Protein AF-A0A9N9MZ08-F1 (afdb_monomer_lite)

Secondary structure (DSSP, 8-state):
--SGGGTEEEETTEEEEP---S-SS-HHHHTT------SSS--TT-HHHHTTPPBPGGG-SSS--TTBPP-

pLDDT: mean 74.26, std 13.06, range [51.5, 95.56]

Radius of gyration: 18.52 Å; chains: 1; bounding box: 37×24×47 Å

Structure (mmCIF, N/CA/C/O backbone):
data_AF-A0A9N9MZ08-F1
#
_entry.id   AF-A0A9N9MZ08-F1
#
loop_
_atom_site.group_PDB
_atom_site.id
_atom_site.type_symbol
_atom_site.label_atom_id
_atom_site.label_alt_id
_atom_site.label_comp_id
_atom_site.label_asym_id
_atom_site.label_entity_id
_atom_site.label_seq_id
_atom_site.pdbx_PDB_ins_code
_atom_site.Cartn_x
_atom_site.Cartn_y
_atom_site.Cartn_z
_atom_site.occupancy
_atom_site.B_iso_or_equiv
_atom_site.auth_seq_id
_atom_site.auth_comp_id
_atom_site.auth_asym_id
_atom_site.auth_atom_id
_atom_site.pdbx_PDB_model_num
ATOM 1 N N . MET A 1 1 ? -15.123 -10.268 10.284 1.00 65.31 1 MET A N 1
ATOM 2 C CA . MET A 1 1 ? -13.964 -9.653 10.956 1.00 65.31 1 MET A CA 1
ATOM 3 C C . MET A 1 1 ? -14.511 -8.618 11.914 1.00 65.31 1 MET A C 1
ATOM 5 O O . MET A 1 1 ? -15.419 -7.895 11.520 1.00 65.31 1 MET A O 1
ATOM 9 N N . ASP A 1 2 ? -14.065 -8.636 13.164 1.00 86.38 2 ASP A N 1
ATOM 10 C CA . ASP A 1 2 ? -14.472 -7.664 14.184 1.00 86.38 2 ASP A CA 1
ATOM 11 C C . ASP A 1 2 ? -13.633 -6.378 14.085 1.00 86.38 2 ASP A C 1
ATOM 13 O O . ASP A 1 2 ? -12.604 -6.341 13.409 1.00 86.38 2 ASP A O 1
ATOM 17 N N . SER A 1 3 ? -14.085 -5.297 14.722 1.00 86.38 3 SER A N 1
ATOM 18 C CA . SER A 1 3 ? -13.379 -4.011 14.690 1.00 86.38 3 SER A CA 1
ATOM 19 C C . SER A 1 3 ? -12.000 -4.079 15.355 1.00 86.38 3 SER A C 1
ATOM 21 O O . SER A 1 3 ? -11.078 -3.383 14.925 1.00 86.38 3 SER A O 1
ATOM 23 N N . GLU A 1 4 ? -11.832 -4.940 16.363 1.00 89.69 4 GLU A N 1
ATOM 24 C CA . GLU A 1 4 ? -10.573 -5.074 17.100 1.00 89.69 4 GLU A CA 1
ATOM 25 C C . GLU A 1 4 ? -9.460 -5.643 16.220 1.00 89.69 4 GLU A C 1
ATOM 27 O O . GLU A 1 4 ? -8.325 -5.170 16.291 1.00 89.69 4 GLU A O 1
ATOM 32 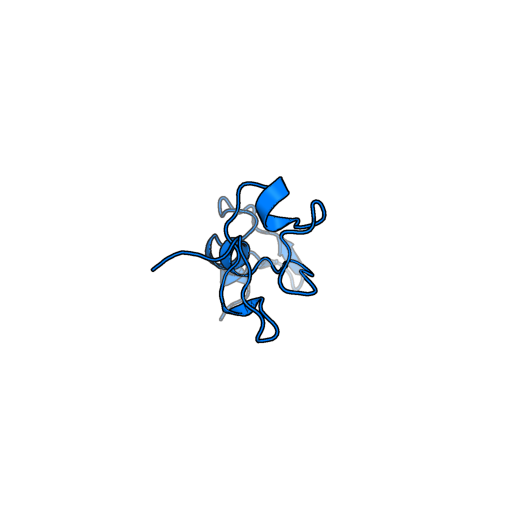N N . SER A 1 5 ? -9.791 -6.559 15.306 1.00 87.25 5 SER A N 1
ATOM 33 C CA . SER A 1 5 ? -8.859 -7.093 14.305 1.00 87.25 5 SER A CA 1
ATOM 34 C C . SER A 1 5 ? -8.303 -6.031 13.342 1.00 87.25 5 SER A C 1
AT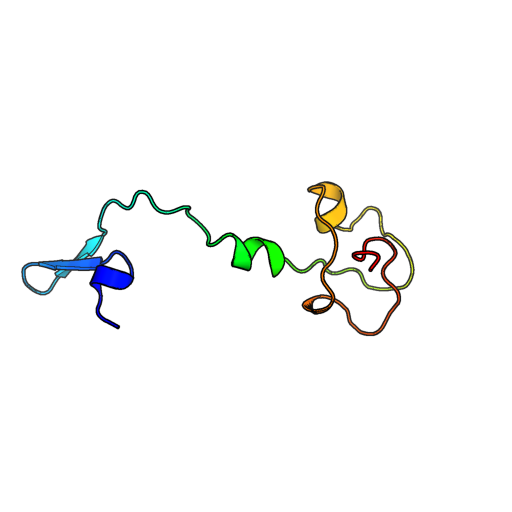OM 36 O O . SER A 1 5 ? -7.267 -6.251 12.716 1.00 87.25 5 SER A O 1
ATOM 38 N N . TYR A 1 6 ? -8.940 -4.857 13.268 1.00 86.25 6 TYR A N 1
ATOM 39 C CA . TYR A 1 6 ? -8.487 -3.694 12.500 1.00 86.25 6 TYR A CA 1
ATOM 40 C C . TYR A 1 6 ? -7.909 -2.572 13.375 1.00 86.25 6 TYR A C 1
ATOM 42 O O . TYR A 1 6 ? -7.677 -1.469 12.880 1.00 86.25 6 TYR A O 1
ATOM 50 N N . GLY A 1 7 ? -7.678 -2.830 14.665 1.00 90.56 7 GLY A N 1
ATOM 51 C CA . GLY A 1 7 ? -7.115 -1.852 15.595 1.00 90.56 7 GLY A CA 1
ATOM 52 C C . GLY A 1 7 ? -8.126 -0.865 16.172 1.00 90.56 7 GLY A C 1
ATOM 53 O O . GLY A 1 7 ? -7.725 0.204 16.628 1.00 90.56 7 GLY A O 1
ATOM 54 N N . TRP A 1 8 ? -9.417 -1.205 16.181 1.00 93.56 8 TRP A N 1
ATOM 55 C CA . TRP A 1 8 ? -10.475 -0.359 16.736 1.00 93.56 8 TRP A CA 1
ATOM 56 C C . TRP A 1 8 ? -11.233 -1.063 17.858 1.00 93.56 8 TRP A C 1
ATOM 58 O O . TRP A 1 8 ? -11.824 -2.125 17.655 1.00 93.56 8 TRP A O 1
ATOM 68 N N . ARG A 1 9 ? -11.285 -0.439 19.037 1.00 94.31 9 ARG A N 1
ATOM 69 C CA . ARG A 1 9 ? -12.103 -0.910 20.161 1.00 94.31 9 ARG A CA 1
ATOM 70 C C . ARG A 1 9 ? -13.383 -0.090 20.246 1.00 94.31 9 ARG A C 1
ATOM 72 O O . ARG A 1 9 ? -13.314 1.135 20.249 1.00 94.31 9 ARG A O 1
ATOM 79 N N . LEU A 1 10 ? -14.526 -0.763 20.369 1.00 94.56 10 LEU A N 1
ATOM 80 C CA . LEU A 1 10 ? -15.794 -0.104 20.673 1.00 94.56 10 LEU A CA 1
ATOM 81 C C . LEU A 1 10 ? -15.880 0.158 22.184 1.00 94.56 10 LEU A C 1
ATOM 83 O O . LEU A 1 10 ? -15.810 -0.775 22.986 1.00 94.56 10 LEU A O 1
ATOM 87 N N . HIS A 1 11 ? -16.016 1.418 22.580 1.00 93.56 11 HIS A N 1
ATOM 88 C CA . HIS A 1 11 ? -16.198 1.831 23.966 1.00 93.56 11 HIS A CA 1
ATOM 89 C C . HIS A 1 11 ? -17.302 2.882 24.025 1.00 93.56 11 HIS A C 1
ATOM 91 O O . HIS A 1 11 ? -17.162 3.934 23.420 1.00 93.56 11 HIS A O 1
ATOM 97 N N . GLN A 1 12 ? -18.391 2.595 24.745 1.00 93.06 12 GLN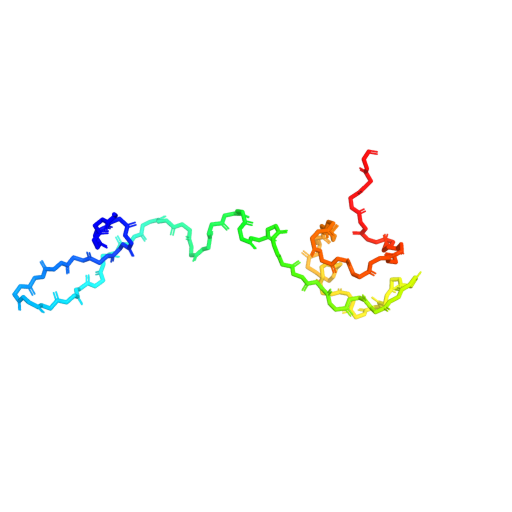 A N 1
ATOM 98 C CA . GLN A 1 12 ? -19.524 3.523 24.890 1.00 93.06 12 GLN A CA 1
ATOM 99 C C . GLN A 1 12 ? -20.054 4.043 23.538 1.00 93.06 12 GLN A C 1
ATOM 101 O O . GLN A 1 12 ? -20.244 5.238 23.364 1.00 93.06 12 GLN A O 1
ATOM 106 N N . ASP A 1 13 ? -20.250 3.136 22.576 1.00 93.25 13 ASP A N 1
ATOM 107 C CA . ASP A 1 13 ? -20.675 3.439 21.198 1.00 93.25 13 ASP A CA 1
ATOM 108 C C . ASP A 1 13 ? -19.696 4.291 20.365 1.00 93.25 13 ASP A C 1
ATOM 110 O O . ASP A 1 13 ? -20.001 4.660 19.230 1.00 93.25 13 ASP A O 1
ATOM 114 N N . GLU A 1 14 ? -18.482 4.531 20.863 1.00 95.12 14 GLU A N 1
ATOM 115 C CA . GLU A 1 14 ? -17.410 5.210 20.137 1.00 95.12 14 GLU A CA 1
ATOM 116 C C . GLU A 1 14 ? -16.281 4.246 19.754 1.00 95.12 14 GLU A C 1
ATOM 118 O O . GLU A 1 14 ? -15.921 3.332 20.501 1.00 95.12 14 GLU A O 1
ATOM 123 N N . TYR A 1 15 ? -15.685 4.457 18.578 1.00 95.56 15 TYR A N 1
ATOM 124 C CA . TYR A 1 15 ? -14.507 3.710 18.142 1.00 95.56 15 TYR A CA 1
ATOM 125 C C . TYR A 1 15 ? -13.230 4.417 18.588 1.00 95.56 15 TYR A C 1
ATOM 127 O O . TYR A 1 15 ? -12.896 5.497 18.100 1.00 95.56 15 TYR A O 1
ATOM 135 N N . ILE A 1 16 ? -12.486 3.769 19.480 1.00 95.50 16 ILE A N 1
ATOM 136 C CA . ILE A 1 16 ? -11.210 4.262 19.997 1.00 95.50 16 ILE A CA 1
ATOM 137 C C . ILE A 1 16 ? -10.071 3.489 19.319 1.00 95.50 16 ILE A C 1
ATOM 139 O O . ILE A 1 16 ? -10.122 2.251 19.268 1.00 95.50 16 ILE A O 1
ATOM 143 N N . PRO A 1 17 ? -9.032 4.173 18.802 1.00 93.44 17 PRO A N 1
ATOM 144 C CA . PRO A 1 17 ? -7.884 3.496 18.220 1.00 93.44 17 PRO A CA 1
ATOM 145 C C . PRO A 1 17 ? -7.129 2.709 19.295 1.00 93.44 17 PRO A C 1
ATOM 147 O O . PRO A 1 17 ? -6.827 3.214 20.379 1.00 93.44 17 PRO A O 1
ATOM 150 N N . ILE A 1 18 ? -6.798 1.460 18.984 1.00 92.50 18 ILE A N 1
ATOM 151 C CA . ILE A 1 18 ? -5.937 0.619 19.810 1.00 92.50 18 ILE A CA 1
ATOM 152 C C . ILE A 1 18 ? -4.491 0.957 19.452 1.00 92.50 18 ILE A C 1
ATOM 154 O O . ILE A 1 18 ? -4.119 0.955 18.279 1.00 92.50 18 ILE A O 1
ATOM 158 N N . LEU A 1 19 ? -3.654 1.224 20.458 1.00 90.12 19 LEU A N 1
ATOM 159 C CA . LEU A 1 19 ? -2.214 1.330 20.239 1.00 90.12 19 LEU A CA 1
ATOM 160 C C . LEU A 1 19 ? -1.694 -0.032 19.769 1.00 90.12 19 LEU A C 1
ATOM 162 O O . LEU A 1 19 ? -1.634 -0.982 20.550 1.00 90.12 19 LEU A O 1
ATOM 166 N N . MET A 1 20 ? -1.344 -0.124 18.490 1.00 83.38 20 MET A N 1
ATOM 167 C CA . MET A 1 20 ? -0.867 -1.358 17.878 1.00 83.38 20 MET A CA 1
ATOM 168 C C . MET A 1 20 ? 0.652 -1.338 17.737 1.00 83.38 20 MET A C 1
ATOM 170 O O . MET A 1 20 ? 1.249 -0.308 17.438 1.00 83.38 20 MET A O 1
ATOM 174 N N . THR A 1 21 ? 1.272 -2.500 17.932 1.00 86.25 21 THR A N 1
ATOM 175 C CA . THR A 1 21 ? 2.700 -2.735 17.661 1.00 86.25 21 THR A CA 1
ATOM 176 C C . THR A 1 21 ? 2.941 -3.291 16.259 1.00 86.25 21 THR A C 1
ATOM 178 O O . THR A 1 21 ? 4.077 -3.596 15.903 1.00 86.25 21 THR A O 1
ATOM 181 N N . PHE A 1 22 ? 1.878 -3.461 15.468 1.00 78.12 22 PHE A N 1
ATOM 182 C CA . PHE A 1 22 ? 1.999 -3.894 14.087 1.00 78.12 22 PHE A CA 1
ATOM 183 C C . PHE A 1 22 ? 2.689 -2.826 13.248 1.00 78.12 22 PHE A C 1
ATOM 185 O O . PHE A 1 22 ? 2.553 -1.627 13.487 1.00 78.12 22 PHE A O 1
ATOM 192 N N . GLU A 1 23 ? 3.406 -3.292 12.231 1.00 79.56 23 GLU A N 1
ATOM 193 C CA . GLU A 1 23 ? 3.991 -2.415 11.229 1.00 79.56 23 GLU A CA 1
ATOM 194 C C . GLU A 1 23 ? 2.901 -1.526 10.599 1.00 79.56 23 GLU A C 1
ATOM 196 O O . GLU A 1 23 ? 1.813 -2.031 10.299 1.00 79.56 23 GLU A O 1
ATOM 201 N N . PRO A 1 24 ? 3.178 -0.231 10.339 1.00 78.62 24 PRO A N 1
ATOM 202 C CA . PRO A 1 24 ? 2.214 0.698 9.738 1.00 78.62 24 PRO A CA 1
ATOM 203 C C . PRO A 1 24 ? 1.640 0.210 8.406 1.00 78.62 24 PRO A C 1
ATOM 205 O O . PRO A 1 24 ? 0.559 0.624 7.992 1.00 78.62 24 PRO A O 1
ATOM 208 N N . VAL A 1 25 ? 2.385 -0.654 7.715 1.00 79.56 25 VAL A N 1
ATOM 209 C CA . VAL A 1 25 ? 1.972 -1.268 6.466 1.00 79.56 25 VAL A CA 1
ATOM 210 C C . VAL A 1 25 ? 2.355 -2.753 6.478 1.00 79.56 25 VAL A C 1
ATOM 212 O O . VAL A 1 25 ? 3.486 -3.092 6.840 1.00 79.56 25 VAL A O 1
ATOM 215 N N . PRO A 1 26 ? 1.458 -3.671 6.071 1.00 79.25 26 PRO A N 1
ATOM 216 C CA . PRO A 1 26 ? 1.843 -5.057 5.845 1.00 79.25 26 PRO A CA 1
ATOM 217 C C . PRO A 1 26 ? 2.988 -5.131 4.830 1.00 79.25 26 PRO A C 1
ATOM 219 O O . PRO A 1 26 ? 2.942 -4.462 3.799 1.00 79.25 26 PRO A O 1
ATOM 222 N N . LYS A 1 27 ? 3.986 -5.991 5.064 1.00 73.81 27 LYS A N 1
ATOM 223 C CA . LYS A 1 27 ? 5.114 -6.183 4.126 1.00 73.81 27 LYS A CA 1
ATOM 224 C C . LYS A 1 27 ? 4.646 -6.559 2.711 1.00 73.81 27 LYS A C 1
ATOM 226 O O . LYS A 1 27 ? 5.210 -6.107 1.726 1.00 73.81 27 LYS A O 1
ATOM 231 N N . ALA A 1 28 ? 3.537 -7.287 2.597 1.00 71.12 28 ALA A N 1
ATOM 232 C CA . ALA A 1 28 ? 2.933 -7.590 1.300 1.00 71.12 28 ALA A CA 1
ATOM 233 C C . ALA A 1 28 ? 2.489 -6.328 0.528 1.00 71.12 28 ALA A C 1
ATOM 235 O O . ALA A 1 28 ? 2.500 -6.322 -0.697 1.00 71.12 28 ALA A O 1
ATOM 236 N N . CYS A 1 29 ? 2.129 -5.235 1.210 1.00 68.44 29 CYS A N 1
ATOM 237 C CA . CYS A 1 29 ? 1.773 -3.976 0.553 1.00 68.44 29 CYS A CA 1
ATOM 238 C C . CYS A 1 29 ? 2.994 -3.261 -0.036 1.00 68.44 29 CYS A C 1
ATOM 240 O O . CYS A 1 29 ? 2.855 -2.592 -1.059 1.00 68.44 29 CYS A O 1
ATOM 242 N N . THR A 1 30 ? 4.190 -3.415 0.552 1.00 65.38 30 THR A N 1
ATOM 243 C CA . THR A 1 30 ? 5.419 -2.883 -0.065 1.00 65.38 30 THR A CA 1
ATOM 244 C C . THR A 1 30 ? 5.745 -3.583 -1.385 1.00 65.38 30 THR A C 1
ATOM 246 O O . THR A 1 30 ? 6.261 -2.940 -2.297 1.00 65.38 30 THR A O 1
ATOM 249 N N . ASP A 1 31 ? 5.341 -4.846 -1.542 1.00 62.41 31 ASP A N 1
ATOM 250 C CA . ASP A 1 31 ? 5.524 -5.612 -2.785 1.00 62.41 31 ASP A CA 1
ATOM 251 C C . ASP A 1 31 ? 4.558 -5.180 -3.909 1.00 62.41 31 ASP A C 1
ATOM 253 O O . ASP A 1 31 ? 4.783 -5.470 -5.090 1.00 62.41 31 ASP A O 1
ATOM 257 N N . ILE A 1 32 ? 3.491 -4.453 -3.553 1.00 63.69 32 ILE A N 1
ATOM 258 C CA . ILE A 1 32 ? 2.467 -3.930 -4.474 1.00 63.69 32 ILE A CA 1
ATOM 259 C C . ILE A 1 32 ? 2.806 -2.497 -4.930 1.00 63.69 32 ILE A C 1
ATOM 261 O O . ILE A 1 32 ? 2.110 -1.929 -5.771 1.00 63.69 32 ILE A O 1
ATOM 265 N N . LEU A 1 33 ? 3.893 -1.892 -4.436 1.00 64.88 33 LEU A N 1
ATOM 266 C CA . LEU A 1 33 ? 4.290 -0.544 -4.844 1.00 64.88 33 LEU A CA 1
ATOM 267 C C . LEU A 1 33 ? 4.580 -0.483 -6.352 1.00 64.88 33 LEU A C 1
ATOM 269 O O . LEU A 1 33 ? 5.567 -1.020 -6.855 1.00 64.88 33 LEU A O 1
ATOM 273 N N . THR A 1 34 ? 3.713 0.221 -7.080 1.00 65.75 34 THR A N 1
ATOM 274 C CA . THR A 1 34 ? 3.813 0.406 -8.528 1.00 65.75 34 THR A CA 1
ATOM 275 C C . THR A 1 34 ? 4.712 1.587 -8.875 1.00 65.75 34 THR A C 1
ATOM 277 O O . THR A 1 34 ? 4.530 2.692 -8.362 1.00 65.75 34 THR A O 1
ATOM 280 N N . CYS A 1 35 ? 5.621 1.405 -9.830 1.00 71.81 35 CYS A N 1
ATOM 281 C CA . CYS A 1 35 ? 6.237 2.518 -10.550 1.00 71.81 35 CYS A CA 1
ATOM 282 C C . CYS A 1 35 ? 5.491 2.804 -11.861 1.00 71.81 35 CYS A C 1
ATOM 284 O O . CYS A 1 35 ? 5.081 1.880 -12.558 1.00 71.81 35 CYS A O 1
ATOM 286 N N . ASN A 1 36 ? 5.429 4.071 -12.276 1.00 67.19 36 ASN A N 1
ATOM 287 C CA . ASN A 1 36 ? 4.874 4.480 -13.576 1.00 67.19 36 ASN A CA 1
ATOM 288 C C . ASN A 1 36 ? 5.884 4.328 -14.729 1.00 67.19 36 ASN A C 1
ATOM 290 O O . ASN A 1 36 ? 5.999 5.205 -15.586 1.00 67.19 36 ASN A O 1
ATOM 294 N N . CYS A 1 37 ? 6.666 3.247 -14.752 1.00 71.69 37 CYS A N 1
ATOM 295 C CA . CYS A 1 37 ? 7.604 3.011 -15.848 1.00 71.69 37 CYS A CA 1
ATOM 296 C C . CYS A 1 37 ? 6.830 2.825 -17.160 1.00 71.69 37 CYS A C 1
ATOM 298 O O . CYS A 1 37 ? 6.082 1.866 -17.319 1.00 71.69 37 CYS A O 1
ATOM 300 N N . SER A 1 38 ? 7.001 3.762 -18.093 1.00 59.88 38 SER A N 1
ATOM 301 C CA . SER A 1 38 ? 6.151 3.880 -19.279 1.00 59.88 38 SER A CA 1
ATOM 302 C C . SER A 1 38 ? 6.633 3.093 -20.500 1.00 59.88 38 SER A C 1
ATOM 304 O O . SER A 1 38 ? 5.872 2.961 -21.449 1.00 59.88 38 SER A O 1
ATOM 306 N N . SER A 1 39 ? 7.864 2.568 -20.526 1.00 57.09 39 SER A N 1
ATOM 307 C CA . SER A 1 39 ? 8.370 1.734 -21.634 1.00 57.09 39 SER A CA 1
ATOM 308 C C . SER A 1 39 ? 9.767 1.165 -21.337 1.00 57.09 39 SER A C 1
ATOM 310 O O . SER A 1 39 ? 10.338 1.454 -20.289 1.00 57.09 39 SER A O 1
ATOM 312 N N . HIS A 1 40 ? 10.297 0.380 -22.290 1.00 55.50 40 HIS A N 1
ATOM 313 C CA . HIS A 1 40 ? 11.584 -0.342 -22.420 1.00 55.50 40 HIS A CA 1
ATOM 314 C C . HIS A 1 40 ? 12.881 0.312 -21.896 1.00 55.50 40 HIS A C 1
ATOM 316 O O . HIS A 1 40 ? 13.963 -0.258 -22.042 1.00 55.50 40 HIS A O 1
ATOM 322 N N . ARG A 1 41 ? 12.830 1.500 -21.299 1.00 56.09 41 ARG A N 1
ATOM 323 C CA . ARG A 1 41 ? 13.979 2.143 -20.675 1.00 56.09 41 ARG A CA 1
ATOM 324 C C . ARG A 1 41 ? 13.752 2.230 -19.177 1.00 56.09 41 ARG A C 1
ATOM 326 O O . ARG A 1 41 ? 12.718 2.693 -18.705 1.00 56.09 41 ARG A O 1
ATOM 333 N N . LEU A 1 42 ? 14.779 1.836 -18.432 1.00 59.12 42 LEU A N 1
ATOM 334 C CA . LEU A 1 42 ? 14.990 2.270 -17.059 1.00 59.12 42 LEU A CA 1
ATOM 335 C C . LEU A 1 42 ? 15.043 3.800 -17.067 1.00 59.12 42 LEU A C 1
ATOM 337 O O . LEU A 1 42 ? 16.102 4.404 -17.225 1.00 59.12 42 LEU A O 1
ATOM 341 N N . THR A 1 43 ? 13.886 4.446 -16.957 1.00 63.12 43 THR A N 1
ATOM 342 C CA . THR A 1 43 ? 13.851 5.886 -16.759 1.00 63.12 43 THR A CA 1
ATOM 343 C C . THR A 1 43 ? 14.534 6.138 -15.421 1.00 63.12 43 THR A C 1
ATOM 345 O O . THR A 1 43 ? 14.204 5.477 -14.434 1.00 63.12 43 THR A O 1
ATOM 348 N N . THR A 1 44 ? 15.433 7.113 -15.344 1.00 68.38 44 THR A N 1
ATOM 349 C CA . THR A 1 44 ? 15.937 7.667 -14.071 1.00 68.38 44 THR A CA 1
ATOM 350 C C . THR A 1 44 ? 14.804 8.067 -13.110 1.00 68.38 44 THR A C 1
ATOM 352 O O . THR A 1 44 ? 15.033 8.264 -11.923 1.00 68.38 44 THR A O 1
ATOM 355 N N . MET A 1 45 ? 13.571 8.132 -13.617 1.00 71.94 45 MET A N 1
ATOM 356 C CA . MET A 1 45 ? 12.311 8.367 -12.920 1.00 71.94 45 MET A CA 1
ATOM 357 C C . MET A 1 45 ? 11.679 7.129 -12.260 1.00 71.94 45 MET A C 1
ATOM 359 O O . MET A 1 45 ? 10.656 7.275 -11.599 1.00 71.94 45 MET A O 1
ATOM 363 N N . CYS A 1 46 ? 12.254 5.929 -12.397 1.00 77.19 46 CYS A N 1
ATOM 364 C CA . CYS A 1 46 ? 11.732 4.735 -11.729 1.00 77.19 46 CYS A CA 1
ATOM 365 C C . CYS A 1 46 ? 11.846 4.887 -10.205 1.00 77.19 46 CYS A C 1
ATOM 367 O O . CYS A 1 46 ? 12.945 4.883 -9.648 1.00 77.19 46 CYS A O 1
ATOM 369 N N . THR A 1 47 ? 10.704 5.007 -9.530 1.00 77.50 47 THR A N 1
ATOM 370 C CA . THR A 1 47 ? 10.632 5.148 -8.072 1.00 77.50 47 THR A CA 1
ATOM 371 C C . THR A 1 47 ? 11.043 3.868 -7.355 1.00 77.50 47 THR A C 1
ATOM 373 O O . THR A 1 47 ? 11.714 3.965 -6.334 1.00 77.50 47 THR A O 1
ATOM 376 N N . CYS A 1 48 ? 10.750 2.683 -7.906 1.00 78.31 48 CYS A N 1
ATOM 377 C CA . CYS A 1 48 ? 11.238 1.417 -7.350 1.00 78.31 48 CYS A CA 1
ATOM 378 C C . CYS A 1 48 ? 12.771 1.417 -7.288 1.00 78.31 48 CYS A C 1
ATOM 380 O O . CYS A 1 48 ? 13.335 1.278 -6.209 1.00 78.31 48 CYS A O 1
ATOM 382 N N . LYS A 1 49 ? 13.451 1.723 -8.405 1.00 78.69 49 LYS A N 1
ATOM 383 C CA . LYS A 1 49 ? 14.919 1.806 -8.448 1.00 78.69 49 LYS A CA 1
ATOM 384 C C . LYS A 1 49 ? 15.480 2.837 -7.465 1.00 78.69 49 LYS A C 1
ATOM 386 O O . LYS A 1 49 ? 16.469 2.552 -6.800 1.00 78.69 49 LYS A O 1
ATOM 391 N N . LYS A 1 50 ? 14.868 4.024 -7.365 1.00 81.38 50 LYS A N 1
ATOM 392 C CA . LYS A 1 50 ? 15.313 5.070 -6.421 1.00 81.38 50 LYS A CA 1
ATOM 393 C C . LYS A 1 50 ? 15.243 4.616 -4.964 1.00 81.38 50 LYS A C 1
ATOM 395 O O . LYS A 1 50 ? 16.081 5.026 -4.174 1.00 81.38 50 LYS A O 1
ATOM 400 N N . ASN A 1 51 ? 14.271 3.772 -4.635 1.00 78.25 51 ASN A N 1
ATOM 401 C CA . ASN A 1 51 ? 14.091 3.221 -3.296 1.00 78.25 51 ASN A CA 1
ATOM 402 C C . ASN A 1 51 ? 14.790 1.860 -3.110 1.00 78.25 51 ASN A C 1
ATOM 404 O O . ASN A 1 51 ? 14.547 1.189 -2.115 1.00 78.25 51 ASN A O 1
ATOM 408 N N . GLY A 1 52 ? 15.631 1.425 -4.059 1.00 77.88 52 GLY A N 1
ATOM 409 C CA . GLY A 1 52 ? 16.323 0.132 -3.981 1.00 77.88 52 GLY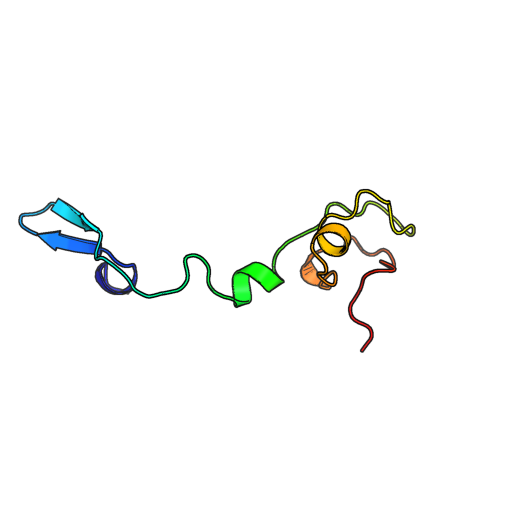 A CA 1
ATOM 410 C C . GLY A 1 52 ? 15.406 -1.089 -4.125 1.00 77.88 52 GLY A C 1
ATOM 411 O O . GLY A 1 52 ? 15.799 -2.192 -3.761 1.00 77.88 52 GLY A O 1
ATOM 412 N N . LEU A 1 53 ? 14.192 -0.904 -4.648 1.00 77.31 53 LEU A N 1
ATOM 413 C CA . LEU A 1 53 ? 13.192 -1.951 -4.844 1.00 77.31 53 LEU A CA 1
ATOM 414 C C . LEU A 1 53 ? 13.198 -2.471 -6.284 1.00 77.31 53 LEU A C 1
ATOM 416 O O . LEU A 1 53 ? 13.461 -1.739 -7.247 1.00 77.31 53 LEU A O 1
ATOM 420 N N . THR A 1 54 ? 12.823 -3.739 -6.430 1.00 77.38 54 THR A N 1
ATOM 421 C CA . THR A 1 54 ? 12.641 -4.383 -7.733 1.00 77.38 54 THR A CA 1
ATOM 422 C C . THR A 1 54 ? 11.189 -4.241 -8.186 1.00 77.38 54 THR A C 1
ATOM 424 O O . THR A 1 54 ? 10.271 -4.346 -7.379 1.00 77.38 54 THR A O 1
ATOM 427 N N . CYS A 1 55 ? 10.956 -3.981 -9.470 1.00 75.62 55 CYS A N 1
ATOM 428 C CA . CYS A 1 55 ? 9.604 -3.889 -10.009 1.00 75.62 55 CYS A CA 1
ATOM 429 C C . CYS A 1 55 ? 8.954 -5.280 -10.062 1.00 75.62 55 CYS A C 1
ATOM 431 O O . CYS A 1 55 ? 9.540 -6.230 -10.591 1.00 75.62 55 CYS A O 1
ATOM 433 N N . THR A 1 56 ? 7.733 -5.395 -9.541 1.00 70.06 56 THR A N 1
ATOM 434 C CA . THR A 1 56 ? 6.946 -6.635 -9.554 1.00 70.06 56 THR A CA 1
ATOM 435 C C . THR A 1 56 ? 6.052 -6.712 -10.798 1.00 70.06 56 THR A C 1
ATOM 437 O O . THR A 1 56 ? 5.609 -5.689 -11.330 1.00 70.06 56 THR A O 1
ATOM 440 N N . LYS A 1 57 ? 5.761 -7.936 -11.279 1.00 59.47 57 LYS A N 1
ATOM 441 C CA . LYS A 1 57 ? 4.971 -8.190 -12.509 1.00 59.47 57 LYS A CA 1
ATOM 442 C C . LYS A 1 57 ? 3.577 -7.536 -12.491 1.00 59.47 57 LYS A C 1
ATOM 444 O O . LYS A 1 57 ? 3.070 -7.179 -13.549 1.00 59.47 57 LYS A O 1
ATOM 449 N N . LEU A 1 58 ? 3.006 -7.299 -11.305 1.00 59.78 58 LEU A N 1
ATOM 450 C CA . LEU A 1 58 ? 1.716 -6.616 -11.105 1.00 59.78 58 LEU A CA 1
ATOM 451 C C . LEU A 1 58 ? 1.715 -5.147 -11.564 1.00 59.78 58 LEU A C 1
ATOM 453 O O . LEU A 1 58 ? 0.658 -4.551 -11.743 1.00 59.78 58 LEU A O 1
ATOM 457 N N . THR A 1 59 ? 2.897 -4.562 -11.762 1.00 53.06 59 THR A N 1
ATOM 458 C CA . THR A 1 59 ? 3.088 -3.129 -12.029 1.00 53.06 59 THR A CA 1
ATOM 459 C C . THR A 1 59 ? 3.350 -2.823 -13.509 1.00 53.06 59 THR A C 1
ATOM 461 O O . THR A 1 59 ? 3.550 -1.666 -13.884 1.00 53.06 59 THR A O 1
ATOM 464 N N . HIS A 1 60 ? 3.362 -3.843 -14.376 1.00 53.28 60 HIS A N 1
ATOM 465 C CA . HIS A 1 60 ? 3.755 -3.698 -15.775 1.00 53.28 60 HIS A CA 1
ATOM 466 C C . HIS A 1 60 ? 2.556 -3.686 -16.725 1.00 53.28 60 HIS A C 1
ATOM 468 O O . HIS A 1 60 ? 1.862 -4.684 -16.902 1.00 53.28 60 HIS A O 1
ATOM 474 N N . ARG A 1 61 ? 2.393 -2.584 -17.467 1.00 53.22 61 ARG A N 1
ATOM 475 C CA . ARG A 1 61 ? 1.791 -2.653 -18.804 1.00 53.22 61 ARG A CA 1
ATOM 476 C C . ARG A 1 61 ? 2.795 -3.371 -19.699 1.00 53.22 61 ARG A C 1
ATOM 478 O O . ARG A 1 61 ? 3.762 -2.723 -20.065 1.00 53.22 61 ARG A O 1
ATOM 485 N N . SER A 1 62 ? 2.627 -4.677 -19.932 1.00 53.28 62 SER A N 1
ATOM 486 C CA . SER A 1 62 ? 3.104 -5.506 -21.074 1.00 53.28 62 SER A CA 1
ATOM 487 C C . SER A 1 62 ? 4.496 -5.278 -21.717 1.00 53.28 62 SER A C 1
ATOM 489 O O . SER A 1 62 ? 4.802 -5.900 -22.729 1.00 53.28 62 SER A O 1
ATOM 491 N N . HIS A 1 63 ? 5.364 -4.435 -21.168 1.00 57.09 63 HIS A N 1
ATOM 492 C CA . HIS A 1 63 ? 6.648 -4.025 -21.723 1.00 57.09 63 HIS A CA 1
ATOM 493 C C . HIS A 1 63 ? 7.775 -4.467 -20.790 1.00 57.09 63 HIS A C 1
ATOM 495 O O . HIS A 1 63 ? 7.648 -4.438 -19.565 1.00 57.09 63 HIS A O 1
ATOM 501 N N . GLN A 1 64 ? 8.896 -4.874 -21.383 1.00 61.38 64 GLN A N 1
ATOM 502 C CA . GLN A 1 64 ? 10.049 -5.430 -20.682 1.00 61.38 64 GLN A CA 1
ATOM 503 C C . GLN A 1 64 ? 10.708 -4.366 -19.786 1.00 61.38 64 GLN A C 1
ATOM 505 O O . GLN A 1 64 ? 11.460 -3.509 -20.254 1.00 61.38 64 GLN A O 1
ATOM 510 N N . CYS A 1 65 ? 10.404 -4.393 -18.486 1.00 67.25 65 CYS A N 1
ATOM 511 C CA . CYS A 1 65 ? 11.030 -3.516 -17.504 1.00 67.25 65 CYS A CA 1
ATOM 512 C C . CYS A 1 65 ? 12.418 -4.043 -17.134 1.00 67.25 65 CYS A C 1
ATOM 514 O O . CYS A 1 65 ? 12.563 -5.164 -16.652 1.00 67.25 65 CYS A O 1
ATOM 516 N N . LEU A 1 66 ? 13.443 -3.206 -17.293 1.00 71.94 66 LEU A N 1
ATOM 517 C CA . LEU A 1 66 ? 14.828 -3.563 -16.967 1.00 71.94 66 LEU A CA 1
ATOM 518 C C . L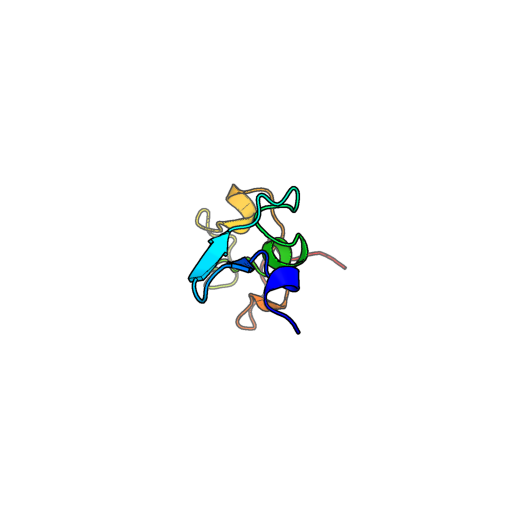EU A 1 66 ? 15.130 -3.564 -15.450 1.00 71.94 66 LEU A C 1
ATOM 520 O O . LEU A 1 66 ? 16.247 -3.890 -15.064 1.00 71.94 66 LEU A O 1
ATOM 524 N N . ASN A 1 67 ? 14.159 -3.199 -14.602 1.00 72.62 67 ASN A N 1
ATOM 525 C CA . ASN A 1 67 ? 14.227 -3.296 -13.135 1.00 72.62 67 ASN A CA 1
ATOM 526 C C . ASN A 1 67 ? 13.312 -4.404 -12.587 1.00 72.62 67 ASN A C 1
ATOM 528 O O . ASN A 1 67 ? 12.889 -4.320 -11.441 1.00 72.62 67 ASN A O 1
ATOM 532 N N . SER A 1 68 ? 12.912 -5.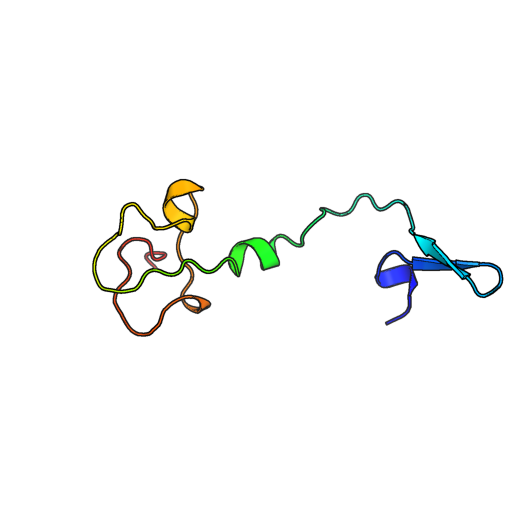373 -13.412 1.00 70.12 68 SER A N 1
ATOM 533 C CA . SER A 1 68 ? 12.068 -6.492 -12.976 1.00 70.12 68 SER A CA 1
ATOM 534 C C . SER A 1 68 ? 12.878 -7.556 -12.229 1.00 70.12 68 SER A C 1
ATOM 536 O O . SER A 1 68 ? 14.089 -7.675 -12.437 1.00 70.12 68 SER A O 1
ATOM 538 N N . LEU A 1 69 ? 12.210 -8.321 -11.353 1.00 63.59 69 LEU A N 1
ATOM 539 C CA . LEU A 1 69 ? 12.808 -9.509 -10.735 1.00 63.59 69 LEU A CA 1
ATOM 540 C C . LEU A 1 69 ? 13.216 -10.464 -11.858 1.00 63.59 69 LEU A C 1
ATOM 542 O O . LEU A 1 69 ? 12.380 -10.853 -12.674 1.00 63.59 69 LEU A O 1
ATOM 546 N N . LYS A 1 70 ? 14.506 -10.806 -11.906 1.00 56.84 70 LYS A N 1
ATOM 547 C CA . LYS A 1 70 ? 14.992 -11.905 -12.739 1.00 56.84 70 LYS A CA 1
ATOM 548 C C . LYS A 1 70 ? 14.670 -13.193 -11.988 1.00 56.84 70 LYS A C 1
ATOM 550 O O . LYS A 1 70 ? 15.107 -13.335 -10.849 1.00 56.84 70 LYS A O 1
ATOM 555 N N . GLU A 1 71 ? 13.842 -14.033 -12.600 1.00 51.50 71 GLU A N 1
ATOM 556 C CA . GLU A 1 71 ? 13.573 -15.403 -12.143 1.00 51.50 71 GLU A CA 1
ATOM 557 C C . GLU A 1 71 ? 14.845 -16.256 -12.204 1.00 51.50 71 GLU A C 1
ATOM 559 O O . GLU A 1 71 ? 15.663 -16.026 -13.129 1.00 51.50 71 GLU A O 1
#

Foldseek 3Di:
DDVVVVQWDQDPNDTDGHPDPDDPDDPVVVLVDAFPPPADDPDPRGPCVVVVHANEPNRDPPHDDPRHDDD

Sequence (71 aa):
MDSESYGWRLHQDEYIPILMTFEPVPKACTDILTCNCSSHRLTTMCTCKKNGLTCTKLTHRSHQCLNSLKE

Organism: NCBI:txid467358